Protein AF-A0A2S9CQ44-F1 (afdb_monomer_lite)

Sequence (110 aa):
MDNEKTIRKDRLMIQLYDNDIYNEKISIKTDNSILIFQDSKINKSITTRTSGNSKVLEFALNKDIKHIEIKYSGKKYKLNINEKYSILFIELRDGIIDALYTNREPIYTN

Foldseek 3Di:
DDPPPPPLQQKEKEKDFQPAPFLQVKWKAFPVGHTQDHRHDGDPQWDWDDADRIIITIHGDDPPTQWMWMQTPNDIDIGGDDPVASYWYWYDHPRDIDIDGHNDDDDGDD

Secondary structure (DSSP, 8-state):
----------EEEEEEETT-TTGGG-EEEETT--EEEETTEEPTT-EEEEETTEEEEEEEPPTT--EEEEEETTEEEEEE--TT-SEEEEEEETTEEEEEEESSPP----

pLDDT: mean 84.98, std 14.55, range [36.19, 97.06]

Radius of gyration: 14.2 Å; chains: 1; bounding box: 52×24×35 Å

Organism: Chryseobacterium culicis (NCBI:txid680127)

Structure (mmCIF, N/CA/C/O backbone):
data_AF-A0A2S9CQ44-F1
#
_entry.id   AF-A0A2S9CQ44-F1
#
loop_
_atom_site.group_PDB
_atom_site.id
_atom_site.type_symbol
_atom_site.label_atom_id
_atom_site.label_alt_id
_atom_site.label_comp_id
_atom_site.label_asym_id
_atom_site.label_entity_id
_atom_site.label_seq_id
_atom_site.pdbx_PDB_ins_code
_atom_site.Cartn_x
_atom_site.Cartn_y
_atom_site.Cartn_z
_atom_site.occupancy
_atom_site.B_iso_or_equiv
_atom_site.auth_seq_id
_atom_site.auth_comp_id
_atom_site.auth_asym_id
_atom_site.auth_atom_id
_atom_site.pdbx_PDB_model_num
ATOM 1 N N . MET A 1 1 ? -38.201 -5.442 2.623 1.00 36.19 1 MET A N 1
ATOM 2 C CA . MET A 1 1 ? -37.218 -4.984 1.623 1.00 36.19 1 MET A CA 1
ATOM 3 C C . MET A 1 1 ? -35.862 -5.239 2.225 1.00 36.19 1 MET A C 1
ATOM 5 O O . MET A 1 1 ? -35.543 -4.644 3.249 1.00 36.19 1 MET A O 1
ATOM 9 N N . ASP A 1 2 ? -35.166 -6.225 1.677 1.00 36.62 2 ASP A N 1
ATOM 10 C CA . ASP A 1 2 ? -33.882 -6.684 2.181 1.00 36.62 2 ASP A CA 1
ATOM 11 C C . ASP A 1 2 ? -32.859 -5.554 2.106 1.00 36.62 2 ASP A C 1
ATOM 13 O O . ASP A 1 2 ? -32.524 -5.053 1.035 1.00 36.62 2 ASP A O 1
ATOM 17 N N . ASN A 1 3 ? -32.381 -5.135 3.277 1.00 37.47 3 ASN A N 1
ATOM 18 C CA . ASN A 1 3 ? -31.182 -4.324 3.397 1.00 37.47 3 ASN A CA 1
ATOM 19 C C . ASN A 1 3 ? -29.992 -5.220 3.039 1.00 37.47 3 ASN A C 1
ATOM 21 O O . ASN A 1 3 ? -29.285 -5.705 3.928 1.00 37.47 3 ASN A O 1
ATOM 25 N N . GLU A 1 4 ? -29.748 -5.431 1.745 1.00 36.94 4 GLU A N 1
ATOM 26 C CA . GLU A 1 4 ? -28.413 -5.783 1.281 1.00 36.94 4 GLU A CA 1
ATOM 27 C C . GLU A 1 4 ? -27.502 -4.607 1.641 1.00 36.94 4 GLU A C 1
ATOM 29 O O . GLU A 1 4 ? -27.309 -3.659 0.881 1.00 36.94 4 GLU A O 1
ATOM 34 N N . LYS A 1 5 ? -26.953 -4.642 2.861 1.00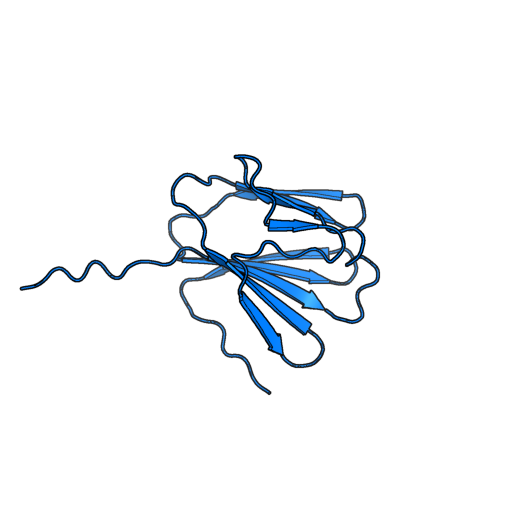 37.72 5 LYS A N 1
ATOM 35 C CA . LYS A 1 5 ? -25.739 -3.904 3.189 1.00 37.72 5 LYS A CA 1
ATOM 36 C C . LYS A 1 5 ? -24.713 -4.392 2.185 1.00 37.72 5 LYS A C 1
ATOM 38 O O . LYS A 1 5 ? -24.126 -5.454 2.384 1.00 37.72 5 LYS A O 1
ATOM 43 N N . THR A 1 6 ? -24.523 -3.637 1.108 1.00 40.44 6 THR A N 1
ATOM 44 C CA . THR A 1 6 ? -23.415 -3.830 0.185 1.00 40.44 6 THR A CA 1
ATOM 45 C C . THR A 1 6 ? -22.182 -3.977 1.063 1.00 40.44 6 THR A C 1
ATOM 47 O O . THR A 1 6 ? -21.852 -3.065 1.828 1.00 40.44 6 THR A O 1
ATOM 50 N N . ILE A 1 7 ? -21.580 -5.168 1.070 1.00 45.84 7 ILE A N 1
ATOM 51 C CA . ILE A 1 7 ? -20.375 -5.427 1.848 1.00 45.84 7 ILE A CA 1
ATOM 52 C C . ILE A 1 7 ? -19.309 -4.570 1.184 1.00 45.84 7 ILE A C 1
ATOM 54 O O . ILE A 1 7 ? -18.699 -4.970 0.195 1.00 45.84 7 ILE A O 1
ATOM 58 N N . ARG A 1 8 ? -19.159 -3.342 1.676 1.00 51.62 8 ARG A N 1
ATOM 59 C CA . ARG A 1 8 ? -18.109 -2.428 1.273 1.00 51.62 8 ARG A CA 1
ATOM 60 C C . ARG A 1 8 ? -16.802 -3.132 1.607 1.00 51.62 8 ARG A C 1
ATOM 62 O O . ARG A 1 8 ? -16.445 -3.269 2.774 1.00 51.62 8 ARG A O 1
ATOM 69 N N . LYS A 1 9 ? -16.159 -3.687 0.583 1.00 64.69 9 LYS A N 1
ATOM 70 C CA . LYS A 1 9 ? -14.826 -4.262 0.706 1.00 64.69 9 LYS A CA 1
ATOM 71 C C . LYS A 1 9 ? -13.867 -3.089 0.666 1.00 64.69 9 LYS A C 1
ATOM 73 O O . LYS A 1 9 ? -13.431 -2.694 -0.414 1.00 64.69 9 LYS A O 1
ATOM 78 N N . ASP A 1 10 ? -13.621 -2.503 1.835 1.00 87.88 10 ASP A N 1
ATOM 79 C CA . ASP A 1 10 ? -12.552 -1.528 1.982 1.00 87.88 10 ASP A CA 1
ATOM 80 C C . ASP A 1 10 ? -11.251 -2.219 1.564 1.00 87.88 10 ASP A C 1
ATOM 82 O O . ASP A 1 10 ? -10.922 -3.300 2.055 1.00 87.88 10 ASP A O 1
ATOM 86 N N . ARG A 1 11 ? -10.569 -1.666 0.563 1.00 92.31 11 ARG A N 1
ATOM 87 C CA . ARG A 1 11 ? -9.385 -2.282 -0.036 1.00 92.31 11 ARG A CA 1
ATOM 88 C C . ARG A 1 11 ? -8.218 -1.322 -0.043 1.00 92.31 11 ARG A C 1
ATOM 90 O O . ARG A 1 11 ? -8.349 -0.144 -0.370 1.00 92.31 11 ARG A O 1
ATOM 97 N N . LEU A 1 12 ? -7.063 -1.884 0.265 1.00 94.19 12 LEU A N 1
ATOM 98 C CA . LEU A 1 12 ? -5.778 -1.330 -0.093 1.00 94.19 12 LEU A CA 1
ATOM 99 C C . LEU A 1 12 ? -5.371 -1.937 -1.431 1.00 94.19 12 LEU A C 1
ATOM 101 O O . LEU A 1 12 ? -5.350 -3.159 -1.579 1.00 94.19 12 LEU A O 1
ATOM 105 N N . MET A 1 13 ? -5.042 -1.086 -2.390 1.00 94.31 13 MET A N 1
ATOM 106 C CA . MET A 1 13 ? -4.524 -1.489 -3.689 1.00 94.31 13 MET A CA 1
ATOM 107 C C . MET A 1 13 ? -3.138 -0.885 -3.859 1.00 94.31 13 MET A C 1
ATOM 109 O O . MET A 1 13 ? -2.971 0.312 -3.655 1.00 94.31 13 MET A O 1
ATOM 113 N N . ILE A 1 14 ? -2.145 -1.706 -4.185 1.00 93.88 14 ILE A N 1
ATOM 114 C CA . ILE A 1 14 ? -0.750 -1.276 -4.329 1.00 93.88 14 ILE A CA 1
ATOM 115 C C . ILE A 1 14 ? -0.287 -1.640 -5.732 1.00 93.88 14 ILE A C 1
ATOM 117 O O . ILE A 1 14 ? -0.229 -2.823 -6.060 1.00 93.88 14 ILE A O 1
ATOM 121 N N . GLN A 1 15 ? 0.056 -0.647 -6.543 1.00 93.69 15 GLN A N 1
ATOM 122 C CA . GLN A 1 15 ? 0.655 -0.849 -7.855 1.00 93.69 15 GLN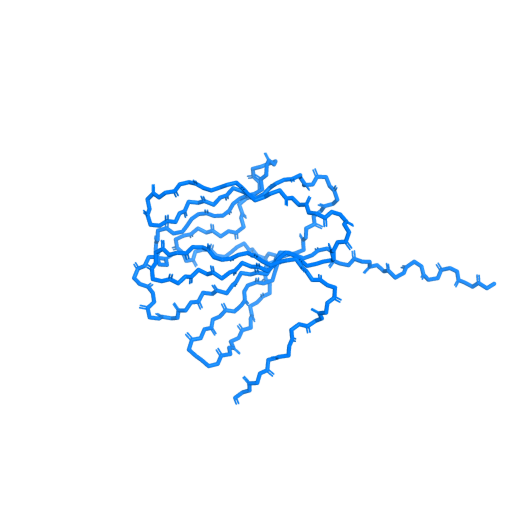 A CA 1
ATOM 123 C C . GLN A 1 15 ? 2.180 -0.807 -7.753 1.00 93.69 15 GLN A C 1
ATOM 125 O O . GLN A 1 15 ? 2.758 0.171 -7.278 1.00 93.69 15 GLN A O 1
ATOM 130 N N . LEU A 1 16 ? 2.810 -1.888 -8.208 1.00 91.31 16 LEU A N 1
ATOM 131 C CA . LEU A 1 16 ? 4.254 -2.071 -8.293 1.00 91.31 16 LEU A CA 1
ATOM 132 C C . LEU A 1 16 ? 4.651 -2.165 -9.763 1.00 91.31 16 LEU A C 1
ATOM 134 O O . LEU A 1 16 ? 4.112 -3.005 -10.486 1.00 91.31 16 LEU A O 1
ATOM 138 N N . TYR A 1 17 ? 5.600 -1.348 -10.203 1.00 90.06 17 TYR A N 1
ATOM 139 C CA . TYR A 1 17 ? 6.142 -1.441 -11.558 1.00 90.06 17 TYR A CA 1
ATOM 140 C C . TYR A 1 17 ? 7.302 -2.429 -11.607 1.00 90.06 17 TYR A C 1
ATOM 142 O O . TYR A 1 17 ? 8.192 -2.386 -10.762 1.00 90.06 17 TYR A O 1
ATOM 150 N N . ASP A 1 18 ? 7.313 -3.312 -12.603 1.00 86.38 18 ASP A N 1
ATOM 151 C CA . ASP A 1 18 ? 8.286 -4.406 -12.699 1.00 86.38 18 ASP A CA 1
ATOM 152 C C . ASP A 1 18 ? 9.738 -3.912 -12.834 1.00 86.38 18 ASP A C 1
ATOM 154 O O . ASP A 1 18 ? 10.667 -4.611 -12.437 1.00 86.38 18 ASP A O 1
ATOM 158 N N . ASN A 1 19 ? 9.943 -2.706 -13.371 1.00 86.44 19 ASN A N 1
ATOM 159 C CA . ASN A 1 19 ? 11.257 -2.092 -13.574 1.00 86.44 19 ASN A CA 1
ATOM 160 C C . ASN A 1 19 ? 11.743 -1.234 -12.392 1.00 86.44 19 ASN A C 1
ATOM 162 O O . ASN A 1 19 ? 12.807 -0.621 -12.491 1.00 86.44 19 ASN A O 1
ATOM 166 N N . ASP A 1 20 ? 10.992 -1.166 -11.293 1.00 85.12 20 ASP A N 1
ATOM 167 C CA . ASP A 1 20 ? 11.373 -0.359 -10.139 1.00 85.12 20 ASP A CA 1
ATOM 168 C C . ASP A 1 20 ? 12.401 -1.081 -9.249 1.00 85.12 20 ASP A C 1
ATOM 170 O O . ASP A 1 20 ? 12.107 -2.081 -8.584 1.00 85.12 20 ASP A O 1
ATOM 174 N N . ILE A 1 21 ? 13.613 -0.521 -9.189 1.00 85.62 21 ILE A N 1
ATOM 175 C CA . ILE A 1 21 ? 14.742 -1.038 -8.399 1.00 85.62 21 ILE A CA 1
ATOM 176 C C . ILE A 1 21 ? 14.491 -1.037 -6.883 1.00 85.62 21 ILE A C 1
ATOM 178 O O . ILE A 1 21 ? 15.225 -1.674 -6.124 1.00 85.62 21 ILE A O 1
ATOM 182 N N . TYR A 1 22 ? 13.491 -0.295 -6.410 1.00 86.62 22 TYR A N 1
ATOM 183 C CA . TYR A 1 22 ? 13.168 -0.177 -4.993 1.00 86.62 22 TYR A CA 1
ATOM 184 C C . TYR A 1 22 ? 12.173 -1.239 -4.516 1.00 86.62 22 TYR A C 1
ATOM 186 O O . TYR A 1 22 ? 11.963 -1.336 -3.303 1.00 86.62 22 TYR A O 1
ATOM 194 N N . ASN A 1 23 ? 11.609 -2.057 -5.415 1.00 83.44 23 ASN A N 1
ATOM 195 C CA . ASN A 1 23 ? 10.637 -3.101 -5.069 1.00 83.44 23 ASN A CA 1
ATOM 196 C C . ASN A 1 23 ? 11.146 -4.081 -4.003 1.00 83.44 23 ASN A C 1
ATOM 198 O O . ASN A 1 23 ? 10.398 -4.490 -3.114 1.00 83.44 23 ASN A O 1
ATOM 202 N N . GLU A 1 24 ? 12.440 -4.400 -4.035 1.00 82.06 24 GLU A N 1
ATOM 203 C CA . GLU A 1 24 ? 13.096 -5.298 -3.074 1.00 82.06 24 GLU A CA 1
ATOM 204 C C . GLU A 1 24 ? 13.272 -4.692 -1.673 1.00 82.06 24 GLU A C 1
ATOM 206 O O . GLU A 1 24 ? 13.742 -5.370 -0.766 1.00 82.06 24 GLU A O 1
ATOM 211 N N . LYS A 1 25 ? 12.941 -3.408 -1.491 1.00 85.44 25 LYS A N 1
ATOM 212 C CA . LYS A 1 25 ? 13.117 -2.661 -0.234 1.00 85.44 25 LYS A CA 1
ATOM 213 C C . LYS A 1 25 ? 11.813 -2.032 0.256 1.00 85.44 25 LYS A C 1
ATOM 215 O O . LYS A 1 25 ? 11.848 -1.073 1.039 1.00 85.44 25 LYS A O 1
ATOM 220 N N . ILE A 1 26 ? 10.677 -2.538 -0.221 1.00 91.62 26 ILE A N 1
ATOM 221 C CA . ILE A 1 26 ? 9.353 -2.127 0.238 1.00 91.62 26 ILE A CA 1
ATOM 222 C C . ILE A 1 26 ? 8.978 -2.931 1.480 1.00 91.62 26 ILE A C 1
ATOM 224 O O . ILE A 1 26 ? 9.072 -4.155 1.493 1.00 91.62 26 ILE A O 1
ATOM 228 N N . SER A 1 27 ? 8.443 -2.248 2.488 1.00 93.94 27 SER A N 1
ATOM 229 C CA . SER A 1 27 ? 7.674 -2.877 3.561 1.00 93.94 27 SER A CA 1
ATOM 230 C C . SER A 1 27 ? 6.377 -2.109 3.769 1.00 93.94 27 SER A C 1
ATOM 232 O O . SER A 1 27 ? 6.407 -0.893 3.943 1.00 93.94 27 SER A O 1
ATOM 234 N N . ILE A 1 28 ? 5.247 -2.811 3.741 1.00 94.44 28 ILE A N 1
ATOM 235 C CA . ILE A 1 28 ? 3.913 -2.245 3.943 1.00 94.44 28 ILE A CA 1
ATOM 236 C C . ILE A 1 28 ? 3.234 -3.029 5.054 1.00 94.44 28 ILE A C 1
ATOM 238 O O . ILE A 1 28 ? 3.096 -4.254 4.969 1.00 94.44 28 ILE A O 1
ATOM 242 N N . LYS A 1 29 ? 2.786 -2.318 6.085 1.00 94.69 29 LYS A N 1
ATOM 243 C CA . LYS A 1 29 ? 2.034 -2.888 7.203 1.00 94.69 29 LYS A CA 1
ATOM 244 C C . LYS A 1 29 ? 0.931 -1.948 7.661 1.00 94.69 29 LYS A C 1
ATOM 246 O O . LYS A 1 29 ? 0.984 -0.745 7.422 1.00 94.69 29 LYS A O 1
ATOM 251 N N . THR A 1 30 ? -0.065 -2.498 8.326 1.00 93.94 30 THR A N 1
ATOM 252 C CA . THR A 1 30 ? -1.096 -1.719 9.014 1.00 93.94 30 THR A CA 1
ATOM 253 C C . THR A 1 30 ? -0.592 -1.191 10.363 1.00 93.94 30 THR A C 1
ATOM 255 O O . THR A 1 30 ? 0.446 -1.620 10.880 1.00 93.94 30 THR A O 1
ATOM 258 N N . ASP A 1 31 ? -1.354 -0.283 10.965 1.00 93.19 31 ASP A N 1
ATOM 259 C CA . ASP A 1 31 ? -1.141 0.243 12.317 1.00 93.19 31 ASP A CA 1
ATOM 260 C C . ASP A 1 31 ? -1.211 -0.828 13.417 1.00 93.19 31 ASP A C 1
ATOM 262 O O . ASP A 1 31 ? -0.452 -0.770 14.384 1.00 93.19 31 ASP A O 1
ATOM 266 N N . ASN A 1 32 ? -2.036 -1.862 13.240 1.00 92.25 32 ASN A N 1
ATOM 267 C CA . ASN A 1 32 ? -2.049 -3.049 14.105 1.00 92.25 32 ASN A CA 1
ATOM 268 C C . ASN A 1 32 ? -0.953 -4.087 13.758 1.00 92.25 32 ASN A C 1
ATOM 270 O O . ASN A 1 32 ? -0.987 -5.215 14.242 1.00 92.25 32 ASN A O 1
ATOM 274 N N . SER A 1 33 ? 0.056 -3.695 12.970 1.00 89.12 33 SER A N 1
ATOM 275 C CA . SER A 1 33 ? 1.247 -4.491 12.628 1.00 89.12 33 SER A CA 1
ATOM 276 C C . SER A 1 33 ? 1.000 -5.745 11.777 1.00 89.12 33 SER A C 1
ATOM 278 O O . SER A 1 33 ? 1.862 -6.623 11.720 1.00 89.12 33 SER A O 1
ATOM 280 N N . ILE A 1 34 ? -0.118 -5.821 11.049 1.00 89.69 34 ILE A N 1
ATOM 281 C CA . ILE A 1 34 ? -0.310 -6.851 10.019 1.00 89.69 34 ILE A CA 1
ATOM 282 C C . ILE A 1 34 ? 0.600 -6.523 8.836 1.00 89.69 34 ILE A C 1
ATOM 284 O O . ILE A 1 34 ? 0.476 -5.470 8.209 1.00 89.69 34 ILE A O 1
ATOM 288 N N . LEU A 1 35 ? 1.512 -7.441 8.519 1.00 89.25 35 LEU A N 1
ATOM 289 C CA . LEU A 1 35 ? 2.385 -7.326 7.356 1.00 89.25 35 LEU A CA 1
ATOM 290 C C . LEU A 1 35 ? 1.597 -7.620 6.076 1.00 89.25 35 LEU A C 1
ATOM 292 O O . LEU A 1 35 ? 1.053 -8.714 5.918 1.00 89.25 35 LEU A O 1
ATOM 296 N N . ILE A 1 36 ? 1.558 -6.657 5.160 1.00 88.12 36 ILE A N 1
ATOM 297 C CA . ILE A 1 36 ? 0.875 -6.777 3.867 1.00 88.12 36 ILE A CA 1
ATOM 298 C C . ILE A 1 36 ? 1.884 -7.241 2.814 1.00 88.12 36 ILE A C 1
ATOM 300 O O . ILE A 1 36 ? 1.696 -8.274 2.174 1.00 88.12 36 ILE A O 1
ATOM 304 N N . PHE A 1 37 ? 2.994 -6.519 2.680 1.00 87.38 37 PHE A N 1
ATOM 305 C CA . PHE A 1 37 ? 4.025 -6.797 1.683 1.00 87.38 37 PHE A CA 1
ATOM 306 C C . PHE A 1 37 ? 5.412 -6.511 2.254 1.00 87.38 37 PHE A C 1
ATOM 308 O O . PHE A 1 37 ? 5.593 -5.514 2.957 1.00 87.38 37 PHE A O 1
ATOM 315 N N . GLN A 1 38 ? 6.391 -7.359 1.943 1.00 87.94 38 GLN A N 1
ATOM 316 C CA . GLN A 1 38 ? 7.791 -7.106 2.277 1.00 87.94 38 GLN A CA 1
ATOM 317 C C . GLN A 1 38 ? 8.745 -7.767 1.288 1.00 87.94 38 GLN A C 1
ATOM 319 O O . GLN A 1 38 ? 8.698 -8.985 1.157 1.00 87.94 38 GLN A O 1
ATOM 324 N N . ASP A 1 39 ? 9.667 -7.003 0.699 1.00 74.38 39 ASP A N 1
ATOM 325 C CA . ASP A 1 39 ? 10.836 -7.513 -0.040 1.00 74.38 39 ASP A CA 1
ATOM 326 C C . ASP A 1 39 ? 10.485 -8.654 -1.035 1.00 74.38 39 ASP A C 1
ATOM 328 O O . ASP A 1 39 ? 11.203 -9.646 -1.143 1.00 74.38 39 ASP A O 1
ATOM 332 N N . SER A 1 40 ? 9.347 -8.551 -1.739 1.00 70.38 40 SER A N 1
ATOM 333 C CA . SER A 1 40 ? 8.751 -9.567 -2.650 1.00 70.38 40 SER A CA 1
ATOM 334 C C . SER A 1 40 ? 7.901 -10.681 -2.018 1.00 70.38 40 SER A C 1
ATOM 336 O O . SER A 1 40 ? 7.264 -11.456 -2.734 1.00 70.38 40 SER A O 1
ATOM 338 N N . LYS A 1 41 ? 7.827 -10.774 -0.691 1.00 73.44 41 LYS A N 1
ATOM 339 C CA . LYS A 1 41 ? 6.905 -11.666 0.022 1.00 73.44 41 LYS A CA 1
ATOM 340 C C . LYS A 1 41 ? 5.539 -11.005 0.151 1.00 73.44 41 LYS A C 1
ATOM 342 O O . LYS A 1 41 ? 5.377 -9.958 0.777 1.00 73.44 41 LYS A O 1
ATOM 347 N N . ILE A 1 42 ? 4.554 -11.667 -0.436 1.00 71.88 42 ILE A N 1
ATOM 348 C CA . ILE A 1 42 ? 3.156 -11.256 -0.460 1.00 71.88 42 ILE A CA 1
ATOM 349 C C . ILE A 1 42 ? 2.417 -12.010 0.658 1.00 71.88 42 ILE A C 1
ATOM 351 O O . ILE A 1 42 ? 2.561 -13.229 0.786 1.00 71.88 42 ILE A O 1
ATOM 355 N N . ASN A 1 43 ? 1.633 -11.309 1.483 1.00 72.69 43 ASN A N 1
ATOM 356 C CA . ASN A 1 43 ? 0.723 -11.959 2.429 1.00 72.69 43 ASN A CA 1
ATOM 357 C C . ASN A 1 43 ? -0.278 -12.856 1.672 1.00 72.69 43 ASN A C 1
ATOM 359 O O . ASN A 1 43 ? -0.813 -12.463 0.640 1.00 72.69 43 ASN A O 1
ATOM 363 N N . LYS A 1 44 ? -0.568 -14.055 2.193 1.00 66.44 44 LYS A N 1
ATOM 364 C CA . LYS A 1 44 ? -1.469 -15.036 1.560 1.00 66.44 44 LYS A CA 1
ATOM 365 C C . LYS A 1 44 ? -2.869 -14.495 1.243 1.00 66.44 44 LYS A C 1
ATOM 367 O O . LYS A 1 44 ? -3.533 -15.047 0.375 1.00 66.44 44 LYS A O 1
ATOM 372 N N . SER A 1 45 ? -3.328 -13.456 1.941 1.00 72.69 45 SER A N 1
ATOM 373 C CA . SER A 1 45 ? -4.635 -12.831 1.705 1.00 72.69 45 SER A CA 1
ATOM 374 C C . SER A 1 45 ? -4.652 -11.812 0.557 1.00 72.69 45 SER A C 1
ATOM 376 O O . SER A 1 45 ? -5.676 -11.163 0.348 1.00 72.69 45 SER A O 1
ATOM 378 N N . ILE A 1 46 ? -3.541 -11.635 -0.163 1.00 82.44 46 ILE A N 1
ATOM 379 C CA . ILE A 1 46 ? -3.439 -10.686 -1.273 1.00 82.44 46 ILE A CA 1
ATOM 380 C C . ILE A 1 46 ? -3.845 -11.349 -2.582 1.00 82.44 46 ILE A C 1
ATOM 382 O O . ILE A 1 46 ? -3.377 -12.433 -2.928 1.00 82.44 46 ILE A O 1
ATOM 386 N N . THR A 1 47 ? -4.683 -10.646 -3.338 1.00 85.19 47 THR A N 1
ATOM 387 C CA . THR A 1 47 ? -4.951 -10.975 -4.741 1.00 85.19 47 THR A CA 1
ATOM 388 C C . THR A 1 47 ? -4.032 -10.144 -5.625 1.00 85.19 47 THR A C 1
ATOM 390 O O . THR A 1 47 ? -3.951 -8.934 -5.450 1.00 85.19 47 THR A O 1
ATOM 393 N N . THR A 1 48 ? -3.358 -10.773 -6.585 1.00 87.00 48 THR A N 1
ATOM 394 C CA . THR A 1 48 ? -2.462 -10.079 -7.520 1.00 87.00 48 THR A CA 1
ATOM 395 C C . THR A 1 48 ? -3.072 -10.061 -8.914 1.00 87.00 48 THR A C 1
ATOM 397 O O . THR A 1 48 ? -3.523 -11.095 -9.408 1.00 87.00 48 THR A O 1
ATOM 400 N N . ARG A 1 49 ? -3.047 -8.901 -9.571 1.00 86.69 49 ARG A N 1
ATOM 401 C CA . ARG A 1 49 ? -3.384 -8.739 -10.990 1.00 86.69 49 ARG A CA 1
ATOM 402 C C . ARG A 1 49 ? -2.207 -8.121 -11.732 1.00 86.69 49 ARG A C 1
ATOM 404 O O . ARG A 1 49 ? -1.588 -7.196 -11.222 1.00 86.69 49 ARG A O 1
ATOM 411 N N . THR A 1 50 ? -1.912 -8.607 -12.930 1.00 86.00 50 THR A N 1
ATOM 412 C CA . THR A 1 50 ? -0.894 -8.015 -13.811 1.00 86.00 50 THR A CA 1
ATOM 413 C C . THR A 1 50 ? -1.580 -7.099 -14.820 1.00 86.00 50 THR A C 1
ATOM 415 O O . THR A 1 50 ? -2.614 -7.475 -15.369 1.00 86.00 50 THR A O 1
ATOM 418 N N . SER A 1 51 ? -1.024 -5.913 -15.066 1.00 81.94 51 SER A N 1
ATOM 419 C CA . SER A 1 51 ? -1.481 -4.982 -16.104 1.00 81.94 51 SER A CA 1
ATOM 420 C C . SER A 1 51 ? -0.262 -4.277 -16.702 1.00 81.94 51 SER A C 1
ATOM 422 O O . SER A 1 51 ? 0.461 -3.567 -15.996 1.00 81.94 51 SER A O 1
ATOM 424 N N . GLY A 1 52 ? 0.003 -4.526 -17.988 1.00 84.69 52 GLY A N 1
ATOM 425 C CA . GLY A 1 52 ? 1.215 -4.061 -18.667 1.00 84.69 52 GLY A CA 1
ATOM 426 C C . GLY A 1 52 ? 2.499 -4.470 -17.934 1.00 84.69 52 GLY A C 1
ATOM 427 O O . GLY A 1 52 ? 2.701 -5.640 -17.623 1.00 84.69 52 GLY A O 1
ATOM 428 N N . ASN A 1 53 ? 3.354 -3.487 -17.641 1.00 87.94 53 ASN A N 1
ATOM 429 C CA . ASN A 1 53 ? 4.619 -3.638 -16.908 1.00 87.94 53 ASN A CA 1
ATOM 430 C C . ASN A 1 53 ? 4.466 -3.447 -15.386 1.00 87.94 53 ASN A C 1
ATOM 432 O O . ASN A 1 53 ? 5.404 -3.009 -14.714 1.00 87.94 53 ASN A O 1
ATOM 436 N N . SER A 1 54 ? 3.273 -3.698 -14.848 1.00 89.25 54 SER A N 1
ATOM 437 C CA . SER A 1 54 ? 2.981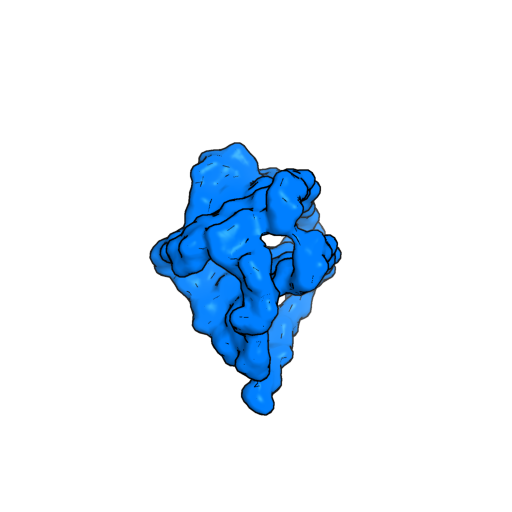 -3.512 -13.432 1.00 89.25 54 SER A CA 1
ATOM 438 C C . SER A 1 54 ? 2.138 -4.645 -12.858 1.00 89.25 54 SER A C 1
ATOM 440 O O . SER A 1 54 ? 1.415 -5.357 -13.565 1.00 89.25 54 SER A O 1
ATOM 442 N N . LYS A 1 55 ? 2.213 -4.791 -11.538 1.00 89.88 55 LYS A N 1
ATOM 443 C CA . LYS A 1 55 ? 1.370 -5.681 -10.746 1.00 89.88 55 LYS A CA 1
ATOM 444 C C . LYS A 1 55 ? 0.594 -4.858 -9.732 1.00 89.88 55 LYS A C 1
ATOM 446 O O . LYS A 1 55 ? 1.174 -4.036 -9.030 1.00 89.88 55 LYS A O 1
ATOM 451 N N . VAL A 1 56 ? -0.700 -5.120 -9.616 1.00 91.75 56 VAL A N 1
ATOM 452 C CA . VAL A 1 56 ? -1.561 -4.552 -8.582 1.00 91.75 56 VAL A CA 1
ATOM 453 C C . VAL A 1 56 ? -1.846 -5.616 -7.532 1.00 91.75 56 VAL A C 1
ATOM 455 O O . VAL A 1 56 ? -2.363 -6.691 -7.840 1.00 91.75 56 VAL A O 1
ATOM 458 N N . LEU A 1 57 ? -1.476 -5.313 -6.292 1.00 91.38 57 LEU A N 1
ATOM 459 C CA . LEU A 1 57 ? -1.744 -6.111 -5.104 1.00 91.38 57 LEU A CA 1
ATOM 460 C C . LEU A 1 57 ? -3.007 -5.579 -4.431 1.00 91.38 57 LEU A C 1
ATOM 462 O O . LEU A 1 57 ? -3.057 -4.413 -4.047 1.00 91.38 57 LEU A O 1
ATOM 466 N N . GLU A 1 58 ? -4.009 -6.427 -4.253 1.00 91.88 58 GLU A N 1
ATOM 467 C CA . GLU A 1 58 ? -5.260 -6.099 -3.574 1.00 91.88 58 GLU A CA 1
ATOM 468 C C . GLU A 1 58 ? -5.302 -6.769 -2.200 1.00 91.88 58 GLU A C 1
ATOM 470 O O . GLU A 1 58 ? -5.220 -7.995 -2.091 1.00 91.88 58 GLU A O 1
ATOM 475 N N . PHE A 1 59 ? -5.469 -5.968 -1.150 1.00 90.69 59 PHE A N 1
ATOM 476 C CA . PHE A 1 59 ? -5.603 -6.416 0.232 1.00 90.69 59 PHE A CA 1
ATOM 477 C C . PHE A 1 59 ? -6.909 -5.883 0.827 1.00 90.69 59 PHE A C 1
ATOM 479 O O . PHE A 1 59 ? -7.177 -4.682 0.784 1.00 90.69 59 PHE A O 1
ATOM 486 N N . ALA A 1 60 ? -7.729 -6.767 1.395 1.00 90.19 60 ALA A N 1
ATOM 487 C CA . ALA A 1 60 ? -8.934 -6.360 2.111 1.00 90.19 60 ALA A CA 1
ATOM 488 C C . ALA A 1 60 ? -8.553 -5.714 3.450 1.00 90.19 60 ALA A C 1
ATOM 490 O O . ALA A 1 60 ? -7.904 -6.342 4.285 1.00 90.19 60 ALA A O 1
ATOM 491 N N . LEU A 1 61 ? -8.956 -4.463 3.651 1.00 88.50 61 LEU A N 1
ATOM 492 C CA . LEU A 1 61 ? -8.750 -3.738 4.895 1.00 88.50 61 LEU A CA 1
ATOM 493 C C . LEU A 1 61 ? -9.854 -4.082 5.889 1.00 88.50 61 LEU A C 1
ATOM 495 O O . LEU A 1 61 ? -11.045 -4.020 5.580 1.00 88.50 61 LEU A O 1
ATOM 499 N N . ASN A 1 62 ? -9.445 -4.404 7.110 1.00 86.44 62 ASN A N 1
ATOM 500 C CA . ASN A 1 62 ? -10.375 -4.504 8.221 1.00 86.44 62 ASN A CA 1
ATOM 501 C C . ASN A 1 62 ? -10.780 -3.098 8.691 1.00 86.44 62 ASN A C 1
ATOM 503 O O . ASN A 1 62 ? -10.025 -2.135 8.557 1.00 86.44 62 ASN A O 1
ATOM 507 N N . LYS A 1 63 ? -11.976 -2.985 9.278 1.00 84.38 63 LYS A N 1
ATOM 508 C CA . LYS A 1 63 ? -12.544 -1.699 9.722 1.00 84.38 63 LYS A CA 1
ATOM 509 C C . LYS A 1 63 ? -11.802 -1.050 10.894 1.00 84.38 63 LYS A C 1
ATOM 511 O O . LYS A 1 63 ? -12.030 0.119 11.172 1.00 84.38 63 LYS A O 1
ATOM 516 N N . ASP A 1 64 ? -10.977 -1.804 11.613 1.00 88.31 64 ASP A N 1
ATOM 517 C CA . ASP A 1 64 ? -10.186 -1.323 12.749 1.00 88.31 64 ASP A CA 1
ATOM 518 C C . ASP A 1 64 ? -8.875 -0.636 12.331 1.00 88.31 64 ASP A C 1
ATOM 520 O O . ASP A 1 64 ? -8.253 0.023 13.165 1.00 88.31 64 ASP A O 1
ATOM 524 N N . ILE A 1 65 ? -8.474 -0.749 11.059 1.00 91.44 65 ILE A N 1
ATOM 525 C CA . ILE A 1 65 ? -7.233 -0.164 10.538 1.00 91.44 65 ILE A CA 1
ATOM 526 C C . ILE A 1 65 ? -7.386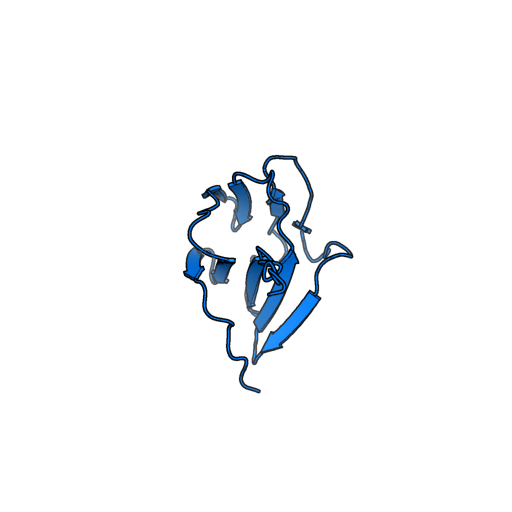 1.345 10.345 1.00 91.44 65 ILE A C 1
ATOM 528 O O . ILE A 1 65 ? -8.205 1.794 9.542 1.00 91.44 65 ILE A O 1
ATOM 532 N N . LYS A 1 66 ? -6.548 2.143 11.020 1.00 94.12 66 LYS A N 1
ATOM 533 C CA . LYS A 1 66 ? -6.598 3.617 10.927 1.00 94.12 66 LYS A CA 1
ATOM 534 C C . LYS A 1 66 ? -5.587 4.196 9.953 1.00 94.12 66 LYS A C 1
ATOM 536 O O . LYS A 1 66 ? -5.832 5.248 9.360 1.00 94.12 66 LYS A O 1
ATOM 541 N N . HIS A 1 67 ? -4.435 3.552 9.791 1.00 95.50 67 HIS A N 1
ATOM 542 C CA . HIS A 1 67 ? -3.398 3.997 8.864 1.00 95.50 67 HIS A CA 1
ATOM 543 C C . HIS A 1 67 ? -2.549 2.838 8.342 1.00 95.50 67 HIS A C 1
ATOM 545 O O . HIS A 1 67 ? -2.450 1.779 8.960 1.00 95.50 67 HIS A O 1
ATOM 551 N N . ILE A 1 68 ? -1.913 3.072 7.197 1.00 96.31 68 ILE A N 1
ATOM 552 C CA . ILE A 1 68 ? -0.921 2.197 6.576 1.00 96.31 68 ILE A CA 1
ATOM 553 C C . ILE A 1 68 ? 0.460 2.818 6.762 1.00 96.31 68 ILE A C 1
ATOM 555 O O . ILE A 1 68 ? 0.658 4.014 6.534 1.00 96.31 68 ILE A O 1
ATOM 559 N N . GLU A 1 69 ? 1.416 2.000 7.178 1.00 97.06 69 GLU A N 1
ATOM 560 C CA . GLU A 1 69 ? 2.823 2.350 7.316 1.00 97.06 69 GLU A CA 1
ATOM 561 C C . GLU A 1 69 ? 3.609 1.740 6.161 1.00 97.06 69 GLU A C 1
ATOM 563 O O . GLU A 1 69 ? 3.541 0.534 5.916 1.00 97.06 69 GLU A O 1
ATOM 568 N N . ILE A 1 70 ? 4.372 2.578 5.463 1.00 95.94 70 ILE A N 1
ATOM 569 C CA . ILE A 1 70 ? 5.131 2.178 4.279 1.00 95.94 70 ILE A CA 1
ATOM 570 C C . ILE A 1 70 ? 6.582 2.584 4.470 1.00 95.94 70 ILE A C 1
ATOM 572 O O . ILE A 1 70 ? 6.881 3.734 4.789 1.00 95.94 70 ILE A O 1
ATOM 576 N N . LYS A 1 71 ? 7.496 1.650 4.239 1.00 95.38 71 LYS A N 1
ATOM 577 C CA . LYS A 1 71 ? 8.911 1.928 4.025 1.00 95.38 71 LYS A CA 1
ATOM 578 C C . LYS A 1 71 ? 9.213 1.703 2.551 1.00 95.38 71 LYS A C 1
ATOM 580 O O . LYS A 1 71 ? 8.978 0.607 2.057 1.00 95.38 71 LYS A O 1
ATOM 585 N N . TYR A 1 72 ? 9.734 2.719 1.876 1.00 93.38 72 TYR A N 1
ATOM 586 C CA . TYR A 1 72 ? 10.056 2.667 0.451 1.00 93.38 72 TYR A CA 1
ATOM 587 C C . TYR A 1 72 ? 11.187 3.644 0.134 1.00 93.38 72 TYR A C 1
ATOM 589 O O . TYR A 1 72 ? 11.223 4.745 0.683 1.00 93.38 72 TYR A O 1
ATOM 597 N N . SER A 1 73 ? 12.155 3.220 -0.684 1.00 90.50 73 SER A N 1
ATOM 598 C CA . SER A 1 73 ? 13.374 3.996 -0.982 1.00 90.50 73 SER A CA 1
ATOM 599 C C . SER A 1 73 ? 14.068 4.552 0.283 1.00 90.50 73 SER A C 1
ATOM 601 O O . SER A 1 73 ? 14.510 5.695 0.360 1.00 90.50 73 SER A O 1
ATOM 603 N N . GLY A 1 74 ? 14.090 3.753 1.359 1.00 89.69 74 GLY A N 1
ATOM 604 C CA . GLY A 1 74 ? 14.661 4.139 2.659 1.00 89.69 74 GLY A CA 1
ATOM 605 C C . GLY A 1 74 ? 13.841 5.148 3.479 1.00 89.69 74 GLY A C 1
ATOM 606 O O . GLY A 1 74 ? 14.125 5.329 4.664 1.00 89.69 74 GLY A O 1
ATOM 607 N N . LYS A 1 75 ? 12.798 5.752 2.904 1.00 92.88 75 LYS A N 1
ATOM 608 C CA . LYS A 1 75 ? 11.889 6.690 3.573 1.00 92.88 75 LYS A CA 1
ATOM 609 C C . LYS A 1 75 ? 10.728 5.951 4.235 1.00 92.88 75 LYS A C 1
ATOM 611 O O . LYS A 1 75 ? 10.391 4.831 3.853 1.00 92.88 75 LYS A O 1
ATOM 616 N N . LYS A 1 76 ? 10.133 6.583 5.249 1.00 95.25 76 LYS A N 1
ATOM 617 C CA . LYS A 1 76 ? 8.950 6.087 5.963 1.00 95.25 76 LYS A CA 1
ATOM 618 C C . LYS A 1 76 ? 7.770 7.014 5.703 1.00 95.25 76 LYS A C 1
ATOM 620 O O . LYS A 1 76 ? 7.920 8.229 5.795 1.00 95.25 76 LYS A O 1
ATOM 625 N N . TYR A 1 77 ? 6.612 6.427 5.445 1.00 95.62 77 TYR A N 1
ATOM 626 C CA . TYR A 1 77 ? 5.368 7.120 5.147 1.00 95.62 77 TYR A CA 1
ATOM 627 C C . TYR A 1 77 ? 4.244 6.559 6.009 1.00 95.62 77 TYR A C 1
ATOM 629 O O . TYR A 1 77 ? 4.237 5.375 6.355 1.00 95.62 77 TYR A O 1
ATOM 637 N N . LYS A 1 78 ? 3.286 7.426 6.332 1.00 96.81 78 LYS A N 1
ATOM 638 C CA . LYS A 1 78 ? 2.054 7.078 7.032 1.00 96.81 78 LYS A CA 1
ATOM 639 C C . LYS A 1 78 ? 0.875 7.621 6.233 1.00 96.81 78 LYS A C 1
ATOM 641 O O . LYS A 1 78 ? 0.756 8.834 6.077 1.00 96.81 78 LYS A O 1
ATOM 646 N N . LEU A 1 79 ? 0.015 6.730 5.749 1.00 95.94 79 LEU A N 1
ATOM 647 C CA . LEU A 1 79 ? -1.195 7.077 5.004 1.00 95.94 79 LEU A CA 1
ATOM 648 C C . LEU A 1 79 ? -2.422 6.752 5.856 1.00 95.94 79 LEU A C 1
ATOM 650 O O . LEU A 1 79 ? -2.650 5.593 6.192 1.00 95.94 79 LEU A O 1
ATOM 654 N N . ASN A 1 80 ? -3.193 7.767 6.237 1.00 95.38 80 ASN A N 1
ATOM 655 C CA . ASN A 1 80 ? -4.397 7.577 7.050 1.00 95.38 80 ASN A CA 1
ATOM 656 C C . ASN A 1 80 ? -5.546 7.043 6.190 1.00 95.38 80 ASN A C 1
ATOM 658 O O . ASN A 1 80 ? -5.789 7.559 5.107 1.00 95.38 80 ASN A O 1
ATOM 662 N N . ILE A 1 81 ? -6.299 6.066 6.683 1.00 92.06 81 ILE A N 1
ATOM 663 C CA . ILE A 1 81 ? -7.487 5.575 5.983 1.00 92.06 81 ILE A CA 1
ATOM 664 C C . ILE A 1 81 ? -8.563 6.665 5.977 1.00 92.06 81 ILE A C 1
ATOM 666 O O . ILE A 1 81 ? -8.843 7.294 6.998 1.00 92.06 81 ILE A O 1
ATOM 670 N N . ASN A 1 82 ? -9.175 6.892 4.814 1.00 91.75 82 ASN A N 1
ATOM 671 C CA . ASN A 1 82 ? -10.304 7.800 4.675 1.00 91.75 82 ASN A CA 1
ATOM 672 C C . ASN A 1 82 ? -11.596 7.002 4.504 1.00 91.75 82 ASN A C 1
ATOM 674 O O . ASN A 1 82 ? -11.906 6.516 3.418 1.00 91.75 82 ASN A O 1
ATOM 678 N N . GLU A 1 83 ? -12.385 6.934 5.572 1.00 88.31 83 GLU A N 1
ATOM 679 C CA . GLU A 1 83 ? -13.631 6.163 5.637 1.00 88.31 83 GLU A CA 1
ATOM 680 C C . GLU A 1 83 ? -14.722 6.637 4.659 1.00 88.31 83 GLU A C 1
ATOM 682 O O . GLU A 1 83 ? -15.740 5.963 4.494 1.00 88.31 83 GLU A O 1
ATOM 687 N N . LYS A 1 84 ? -14.537 7.755 3.945 1.00 91.12 84 LYS A N 1
ATOM 688 C CA . LYS A 1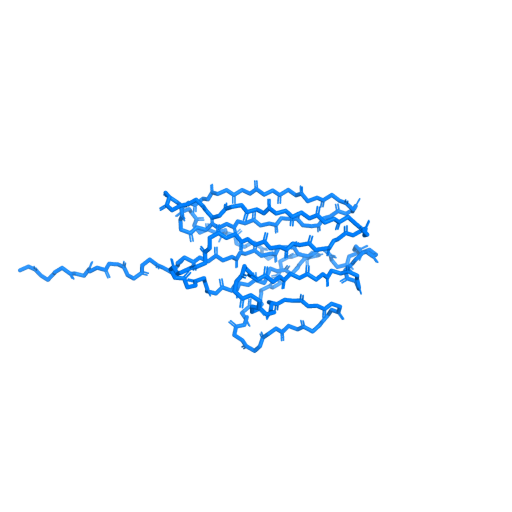 84 ? -15.442 8.170 2.856 1.00 91.12 84 LYS A CA 1
ATOM 689 C C . LYS A 1 84 ? -15.252 7.362 1.565 1.00 91.12 84 LYS A C 1
ATOM 691 O O . LYS A 1 84 ? -16.143 7.382 0.716 1.00 91.12 84 LYS A O 1
ATOM 696 N N . TYR A 1 85 ? -14.120 6.668 1.418 1.00 92.19 85 TYR A N 1
ATOM 697 C CA . TYR A 1 85 ? -13.739 5.968 0.190 1.00 92.19 85 TYR A CA 1
ATOM 698 C C . TYR A 1 85 ? -13.472 4.480 0.418 1.00 92.19 85 TYR A C 1
ATOM 700 O O . TYR A 1 85 ? -12.845 4.102 1.405 1.00 92.19 85 TYR A O 1
ATOM 708 N N . SER A 1 86 ? -13.959 3.617 -0.469 1.00 92.31 86 SER A N 1
ATOM 709 C CA . SER A 1 86 ? -13.804 2.163 -0.352 1.00 92.31 86 SER A CA 1
ATOM 710 C C . SER A 1 86 ? -12.430 1.657 -0.785 1.00 92.31 86 SER A C 1
ATOM 712 O O . SER A 1 86 ? -12.110 0.495 -0.558 1.00 92.31 86 SER A O 1
ATOM 714 N N . ILE A 1 87 ? -11.626 2.484 -1.451 1.00 93.81 87 ILE A N 1
ATOM 715 C CA . ILE A 1 87 ? -10.310 2.100 -1.957 1.00 93.81 87 ILE A CA 1
ATOM 716 C C . ILE A 1 87 ? -9.291 3.171 -1.572 1.00 93.81 87 ILE A C 1
ATOM 718 O O . ILE A 1 87 ? -9.475 4.350 -1.886 1.00 93.81 87 ILE A O 1
ATOM 722 N N . LEU A 1 88 ? -8.200 2.738 -0.939 1.00 95.31 88 LEU A N 1
ATOM 723 C CA . LEU A 1 88 ? -6.924 3.448 -0.910 1.00 95.31 88 LEU A CA 1
ATOM 724 C C . LEU A 1 88 ? -6.024 2.805 -1.967 1.00 95.31 88 LEU A C 1
ATOM 726 O O . LEU A 1 88 ? -5.630 1.649 -1.825 1.00 95.31 88 LEU A O 1
ATOM 730 N N . PHE A 1 89 ? -5.724 3.548 -3.025 1.00 95.12 89 PHE A N 1
ATOM 731 C CA . PHE A 1 89 ? -4.820 3.132 -4.088 1.00 95.12 89 PHE A CA 1
ATOM 732 C C . PHE A 1 89 ? -3.461 3.799 -3.887 1.00 95.12 89 PHE A C 1
ATOM 734 O O . PHE A 1 89 ? -3.394 5.011 -3.688 1.00 95.12 89 PHE A O 1
ATOM 741 N N . ILE A 1 90 ? -2.394 3.009 -3.920 1.00 95.38 90 ILE A N 1
ATOM 742 C CA . ILE A 1 90 ? -1.015 3.449 -3.733 1.00 95.38 90 ILE A CA 1
ATOM 743 C C . ILE A 1 90 ? -0.222 3.050 -4.964 1.00 95.38 90 ILE A C 1
ATOM 745 O O . ILE A 1 90 ? -0.147 1.870 -5.301 1.00 95.38 90 ILE A O 1
ATOM 749 N N . GLU A 1 91 ? 0.411 4.028 -5.588 1.00 94.06 91 GLU A N 1
ATOM 750 C CA . GLU A 1 91 ? 1.370 3.820 -6.658 1.00 94.06 91 GLU A CA 1
ATOM 751 C C . GLU A 1 91 ? 2.786 4.022 -6.106 1.00 94.06 91 GLU A C 1
ATOM 753 O O . GLU A 1 91 ? 3.069 5.018 -5.434 1.00 94.06 91 GLU A O 1
ATOM 758 N N . LEU A 1 92 ? 3.662 3.044 -6.348 1.00 92.56 92 LEU A N 1
ATOM 759 C CA . LEU A 1 92 ? 5.073 3.089 -5.969 1.00 92.56 92 LEU A CA 1
ATOM 760 C C . LEU A 1 92 ? 5.910 3.048 -7.242 1.00 92.56 92 LEU A C 1
ATOM 762 O O . LEU A 1 92 ? 5.893 2.042 -7.956 1.00 92.56 92 LEU A O 1
ATOM 766 N N . ARG A 1 93 ? 6.610 4.147 -7.531 1.00 91.38 93 ARG A N 1
ATOM 767 C CA . ARG A 1 93 ? 7.409 4.275 -8.747 1.00 91.38 93 ARG A CA 1
ATOM 768 C C . ARG A 1 93 ? 8.586 5.219 -8.560 1.00 91.38 93 ARG A C 1
ATOM 770 O O . ARG A 1 93 ? 8.426 6.326 -8.054 1.00 91.38 93 ARG A O 1
ATOM 777 N N . ASP A 1 94 ? 9.762 4.800 -9.021 1.00 88.94 94 ASP A N 1
ATOM 778 C CA . ASP A 1 94 ? 10.965 5.637 -9.127 1.00 88.94 94 ASP A CA 1
ATOM 779 C C . ASP A 1 94 ? 11.345 6.326 -7.791 1.00 88.94 94 ASP A C 1
ATOM 781 O O . ASP A 1 94 ? 11.888 7.430 -7.748 1.00 88.94 94 ASP A O 1
ATOM 785 N N . GLY A 1 95 ? 11.059 5.669 -6.661 1.00 87.81 95 GLY A N 1
ATOM 786 C CA . GLY A 1 95 ? 11.336 6.177 -5.314 1.00 87.81 95 GLY A CA 1
ATOM 787 C C . GLY A 1 95 ? 10.305 7.180 -4.779 1.00 87.81 95 GLY A C 1
ATOM 788 O O . GLY A 1 95 ? 10.527 7.770 -3.715 1.00 87.81 95 GLY A O 1
ATOM 789 N N . ILE A 1 96 ? 9.186 7.360 -5.483 1.00 90.88 96 ILE A N 1
ATOM 790 C CA . ILE A 1 96 ? 8.056 8.222 -5.125 1.00 90.88 96 ILE A CA 1
ATOM 791 C C . ILE A 1 96 ? 6.829 7.375 -4.751 1.00 90.88 96 ILE A C 1
ATOM 793 O O . ILE A 1 96 ? 6.602 6.295 -5.295 1.00 90.88 96 ILE A O 1
ATOM 797 N N . ILE A 1 97 ? 6.055 7.872 -3.782 1.00 94.12 97 ILE A N 1
ATOM 798 C CA . ILE A 1 97 ? 4.749 7.318 -3.416 1.00 94.12 97 ILE A CA 1
ATOM 799 C C . ILE A 1 97 ? 3.679 8.319 -3.821 1.00 94.12 97 ILE A C 1
ATOM 801 O O . ILE A 1 97 ? 3.695 9.442 -3.314 1.00 94.12 97 ILE A O 1
ATOM 805 N N . ASP A 1 98 ? 2.716 7.862 -4.613 1.00 94.75 98 ASP A N 1
ATOM 806 C CA . ASP A 1 98 ? 1.465 8.568 -4.865 1.00 94.75 98 ASP A CA 1
ATOM 807 C C . ASP A 1 98 ? 0.292 7.787 -4.268 1.00 94.75 98 ASP A C 1
ATOM 809 O O . ASP A 1 98 ? 0.263 6.555 -4.274 1.00 94.75 98 ASP A O 1
ATOM 813 N N . ALA A 1 99 ? -0.674 8.505 -3.695 1.00 95.00 99 ALA A N 1
ATOM 814 C CA . ALA A 1 99 ? -1.822 7.906 -3.026 1.00 95.00 99 ALA A CA 1
ATOM 815 C C . ALA A 1 99 ? -3.129 8.590 -3.434 1.00 95.00 99 ALA A C 1
ATOM 817 O O . ALA A 1 99 ? -3.251 9.816 -3.410 1.00 95.00 99 ALA A O 1
ATOM 818 N N . LEU A 1 100 ? -4.130 7.774 -3.748 1.00 95.06 100 LEU A N 1
ATOM 819 C CA . LEU A 1 100 ? -5.464 8.177 -4.179 1.00 95.06 100 LEU A CA 1
ATOM 820 C C . LEU A 1 100 ? -6.516 7.481 -3.312 1.00 95.06 100 LEU A C 1
ATOM 822 O O . LEU A 1 100 ? -6.406 6.295 -3.011 1.00 95.06 100 LEU A O 1
ATOM 826 N N . TYR A 1 101 ? -7.593 8.199 -2.997 1.00 93.88 101 TYR A N 1
ATOM 827 C CA . TYR A 1 101 ? -8.803 7.610 -2.426 1.00 93.88 101 TYR A CA 1
ATOM 828 C C . TYR A 1 101 ? -9.922 7.609 -3.463 1.00 93.88 101 TYR A C 1
ATOM 830 O O . TYR A 1 101 ? -10.195 8.637 -4.085 1.00 93.88 101 TYR A O 1
ATOM 838 N N . THR A 1 102 ? -10.581 6.469 -3.659 1.00 93.62 102 THR A N 1
ATOM 839 C CA . THR A 1 102 ? -11.631 6.329 -4.676 1.00 93.62 102 THR A CA 1
ATOM 840 C C . THR A 1 102 ? -12.724 5.347 -4.255 1.00 93.62 102 THR A C 1
ATOM 842 O O . THR A 1 102 ? -12.520 4.470 -3.420 1.00 93.62 102 THR A O 1
ATOM 845 N N . ASN A 1 103 ? -13.908 5.517 -4.843 1.00 91.19 103 ASN A N 1
ATOM 846 C CA . ASN A 1 103 ? -15.020 4.560 -4.783 1.00 91.19 103 ASN A CA 1
ATOM 847 C C . ASN A 1 103 ? -15.214 3.815 -6.115 1.00 91.19 103 ASN A C 1
ATOM 849 O O . ASN A 1 103 ? -16.143 3.026 -6.253 1.00 91.19 103 ASN A O 1
ATOM 853 N N . ARG A 1 104 ? -14.387 4.114 -7.123 1.00 90.19 104 ARG A N 1
ATOM 854 C CA . ARG A 1 104 ? -14.465 3.511 -8.456 1.00 90.19 104 ARG A CA 1
ATOM 855 C C . ARG A 1 104 ? -13.497 2.340 -8.544 1.00 90.19 104 ARG A C 1
ATOM 857 O O . ARG A 1 104 ? -12.324 2.506 -8.217 1.00 90.19 104 ARG A O 1
ATOM 864 N N . GLU A 1 105 ? -13.988 1.200 -9.020 1.00 87.75 105 GLU A N 1
ATOM 865 C CA . GLU A 1 105 ? -13.137 0.065 -9.374 1.00 87.75 105 GLU A CA 1
ATOM 866 C C . GLU A 1 105 ? -12.142 0.472 -10.471 1.00 87.75 105 GLU A C 1
ATOM 868 O O . GLU A 1 105 ? -12.540 1.144 -11.432 1.00 87.75 105 GLU A O 1
ATOM 873 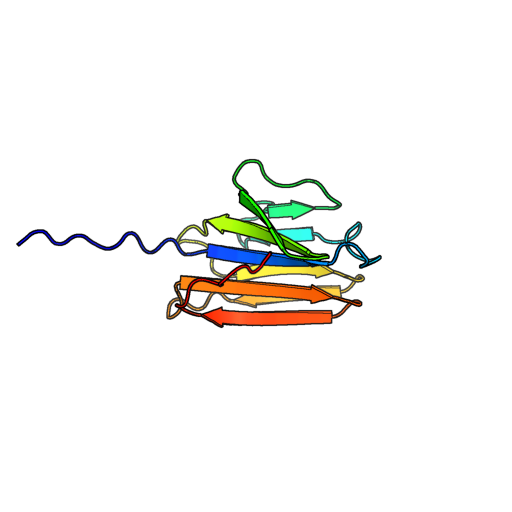N N . PRO A 1 106 ? -10.867 0.072 -10.365 1.00 83.44 106 PRO A N 1
ATOM 874 C CA . PRO A 1 106 ? -9.928 0.259 -11.454 1.00 83.44 106 PRO A CA 1
ATOM 875 C C . PRO A 1 106 ? -10.302 -0.627 -12.641 1.00 83.44 106 PRO A C 1
ATOM 877 O O . PRO A 1 106 ? -10.736 -1.771 -12.491 1.00 83.44 106 PRO A O 1
ATOM 880 N N . ILE A 1 107 ? -10.100 -0.083 -13.837 1.00 82.06 107 ILE A N 1
ATOM 881 C CA . ILE A 1 107 ? -10.256 -0.810 -15.092 1.00 82.06 107 ILE A CA 1
ATOM 882 C C . ILE A 1 107 ? -8.860 -1.218 -15.539 1.00 82.06 107 ILE A C 1
ATOM 884 O O . ILE A 1 107 ? -8.038 -0.372 -15.885 1.00 82.06 107 ILE A O 1
ATOM 888 N N . TYR A 1 108 ? -8.599 -2.518 -15.525 1.00 77.50 108 TYR A N 1
ATOM 889 C CA . TYR A 1 108 ? -7.362 -3.072 -16.052 1.00 77.50 108 TYR A CA 1
ATOM 890 C C . TYR A 1 108 ? -7.518 -3.276 -17.553 1.00 77.50 108 TYR A C 1
ATOM 892 O O . TYR A 1 108 ? -8.472 -3.916 -17.999 1.00 77.50 108 TYR A O 1
ATOM 900 N N . THR A 1 109 ? -6.591 -2.722 -18.324 1.00 68.56 109 THR A N 1
ATOM 901 C CA . THR A 1 109 ? -6.473 -3.019 -19.752 1.00 68.56 109 THR A CA 1
ATOM 902 C C . THR A 1 109 ? -5.289 -3.961 -19.951 1.00 68.56 109 THR A C 1
ATOM 904 O O . THR A 1 109 ? -4.291 -3.870 -19.225 1.00 68.56 109 THR A O 1
ATOM 907 N N . ASN A 1 110 ? -5.474 -4.926 -20.853 1.00 57.69 110 ASN A N 1
ATOM 908 C CA . ASN A 1 110 ? -4.444 -5.878 -21.265 1.00 57.69 110 ASN A CA 1
ATOM 909 C C . ASN A 1 110 ? -3.577 -5.270 -22.362 1.00 57.69 110 ASN A C 1
ATOM 911 O O . ASN A 1 110 ? -4.154 -4.558 -23.215 1.00 57.69 110 ASN A O 1
#